Protein AF-A0A975LI86-F1 (afdb_monomer)

pLDDT: mean 74.34, std 19.23, range [26.17, 94.56]

Structure (mmCIF, N/CA/C/O backbone):
data_AF-A0A975LI86-F1
#
_entry.id   AF-A0A975LI86-F1
#
loop_
_atom_site.group_PDB
_atom_site.id
_atom_site.type_symbol
_atom_site.label_atom_id
_atom_site.label_alt_id
_atom_site.label_comp_id
_atom_site.label_asym_id
_atom_site.label_entity_id
_atom_site.label_seq_id
_atom_site.pdbx_PDB_ins_code
_atom_site.Cartn_x
_atom_site.Cartn_y
_atom_site.Cartn_z
_atom_site.occupancy
_atom_site.B_iso_or_equiv
_atom_site.auth_seq_id
_atom_site.auth_comp_id
_atom_site.auth_asym_id
_atom_site.auth_atom_id
_atom_site.pdbx_PDB_model_num
ATOM 1 N N . MET A 1 1 ? -1.146 20.689 -18.183 1.00 35.59 1 MET A N 1
ATOM 2 C CA . MET A 1 1 ? -0.868 19.310 -17.731 1.00 35.59 1 MET A CA 1
ATOM 3 C C . MET A 1 1 ? 0.588 19.269 -17.296 1.00 35.59 1 MET A C 1
ATOM 5 O O . MET A 1 1 ? 1.465 19.317 -18.145 1.00 35.59 1 MET A O 1
ATOM 9 N N . THR A 1 2 ? 0.847 19.334 -15.990 1.00 26.17 2 THR A N 1
ATOM 10 C CA . THR A 1 2 ? 2.203 19.514 -15.445 1.00 26.17 2 THR A CA 1
ATOM 11 C C . THR A 1 2 ? 2.692 18.187 -14.888 1.00 26.17 2 THR A C 1
ATOM 13 O O . THR A 1 2 ? 2.110 17.666 -13.943 1.00 26.17 2 THR A O 1
ATOM 16 N N . 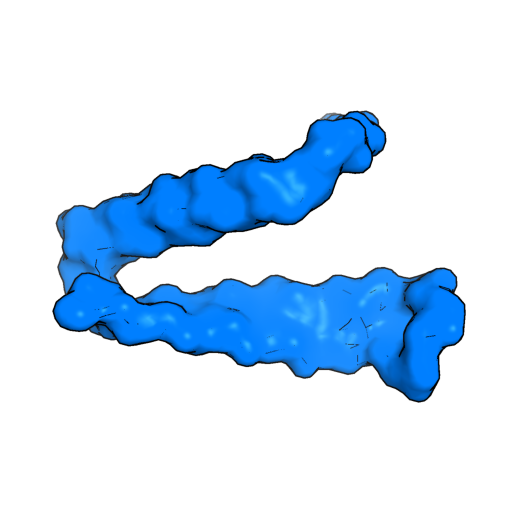ILE A 1 3 ? 3.747 17.632 -15.483 1.00 39.03 3 ILE A N 1
ATOM 17 C CA . ILE A 1 3 ? 4.391 16.407 -15.003 1.00 39.03 3 ILE A CA 1
ATOM 18 C C . ILE A 1 3 ? 5.587 16.826 -14.150 1.00 39.03 3 ILE A C 1
ATOM 20 O O . ILE A 1 3 ? 6.602 17.281 -14.674 1.00 39.03 3 ILE A O 1
ATOM 24 N N . ILE A 1 4 ? 5.466 16.681 -12.831 1.00 35.50 4 ILE A N 1
ATOM 25 C CA . ILE A 1 4 ? 6.571 16.893 -11.892 1.00 35.50 4 ILE A CA 1
ATOM 26 C C . ILE A 1 4 ? 7.324 15.565 -11.762 1.00 35.50 4 ILE A C 1
ATOM 28 O O . ILE A 1 4 ? 6.813 14.612 -11.180 1.00 35.50 4 ILE A O 1
ATOM 32 N N . LYS A 1 5 ? 8.543 15.490 -12.306 1.00 39.81 5 LYS A N 1
ATOM 33 C CA . LYS A 1 5 ? 9.467 14.368 -12.076 1.00 39.81 5 LYS A CA 1
ATOM 34 C C . LYS A 1 5 ? 10.403 14.745 -10.928 1.00 39.81 5 LYS A C 1
ATOM 36 O O . LYS A 1 5 ? 11.257 15.609 -11.102 1.00 39.81 5 LYS A O 1
ATOM 41 N N . LYS A 1 6 ? 10.238 14.124 -9.756 1.00 42.41 6 LYS A N 1
ATOM 42 C CA . LYS A 1 6 ? 11.144 14.305 -8.612 1.00 42.41 6 LYS A CA 1
ATOM 43 C C . LYS A 1 6 ? 12.056 13.085 -8.497 1.00 42.41 6 LYS A C 1
ATOM 45 O O . LYS A 1 6 ? 11.586 11.976 -8.277 1.00 42.41 6 LYS A O 1
ATOM 50 N N . GLN A 1 7 ? 13.350 13.313 -8.685 1.00 42.66 7 GLN A N 1
ATOM 51 C CA . GLN A 1 7 ? 14.416 12.330 -8.515 1.00 42.66 7 GLN A CA 1
ATOM 52 C C . GLN A 1 7 ? 14.574 12.026 -7.014 1.00 42.66 7 GLN A C 1
ATOM 54 O O . GLN A 1 7 ? 14.792 12.940 -6.217 1.00 42.66 7 GLN A O 1
ATOM 59 N N . LEU A 1 8 ? 14.362 10.767 -6.619 1.00 45.88 8 LEU A N 1
ATOM 60 C CA . LEU A 1 8 ? 14.239 10.339 -5.222 1.00 45.88 8 LEU A CA 1
ATOM 61 C C . LEU A 1 8 ? 15.600 9.905 -4.656 1.00 45.88 8 LEU A C 1
ATOM 63 O O . LEU A 1 8 ? 16.138 8.865 -5.017 1.00 45.88 8 LEU A O 1
ATOM 67 N N . TYR A 1 9 ? 16.140 10.689 -3.723 1.00 42.56 9 TYR A N 1
ATOM 68 C CA . TYR A 1 9 ? 17.219 10.256 -2.834 1.00 42.56 9 TYR A CA 1
ATOM 69 C C . TYR A 1 9 ? 16.595 9.608 -1.578 1.00 42.56 9 TYR A C 1
ATOM 71 O O . TYR A 1 9 ? 15.735 10.208 -0.938 1.00 42.56 9 TYR A O 1
ATOM 79 N N . SER A 1 10 ? 17.033 8.382 -1.243 1.00 44.78 10 SER A N 1
ATOM 80 C CA . SER A 1 10 ? 16.568 7.507 -0.139 1.00 44.78 10 SER A CA 1
ATOM 81 C C . SER A 1 10 ? 15.138 6.931 -0.278 1.00 44.78 10 SER A C 1
ATOM 83 O O . SER A 1 10 ? 14.276 7.102 0.586 1.00 44.78 10 SER A O 1
ATOM 85 N N . GLU A 1 11 ? 14.900 6.180 -1.356 1.00 53.50 11 GLU A N 1
ATOM 86 C CA . GLU A 1 11 ? 13.597 5.626 -1.774 1.00 53.50 11 GLU A CA 1
ATOM 87 C C . GLU A 1 11 ? 12.862 4.754 -0.734 1.00 53.50 11 GLU A C 1
ATOM 89 O O . GLU A 1 11 ? 11.632 4.748 -0.706 1.00 53.50 11 GLU A O 1
ATOM 94 N N . LYS A 1 12 ? 13.570 4.045 0.159 1.00 54.31 12 LYS A N 1
ATOM 95 C CA . LYS A 1 12 ? 12.916 3.126 1.113 1.00 54.31 12 LYS A CA 1
ATOM 96 C C . LYS A 1 12 ? 12.085 3.855 2.169 1.00 54.31 12 LYS A C 1
ATOM 98 O O . LYS A 1 12 ? 10.954 3.460 2.428 1.00 54.31 12 LYS A O 1
ATOM 103 N N . THR A 1 13 ? 12.619 4.915 2.771 1.00 59.88 13 THR A N 1
ATOM 104 C CA . THR A 1 13 ? 11.946 5.620 3.876 1.00 59.88 13 THR A CA 1
ATOM 105 C C . THR A 1 13 ? 10.685 6.344 3.401 1.00 59.88 13 THR A C 1
ATOM 107 O O . THR A 1 13 ? 9.666 6.311 4.084 1.00 59.88 13 THR A O 1
ATOM 110 N N . LEU A 1 14 ? 10.725 6.933 2.200 1.00 76.25 14 LEU A N 1
ATOM 111 C CA . LEU A 1 14 ? 9.587 7.647 1.614 1.00 76.25 14 LEU A CA 1
ATOM 112 C C . LEU A 1 14 ? 8.461 6.697 1.189 1.00 76.25 14 LEU A C 1
ATOM 114 O O . LEU A 1 14 ? 7.289 7.023 1.359 1.00 76.25 14 LEU A O 1
ATOM 118 N N . TRP A 1 15 ? 8.810 5.509 0.689 1.00 79.06 15 TRP A N 1
ATOM 119 C CA . TRP A 1 15 ? 7.836 4.481 0.325 1.00 79.06 15 TRP A CA 1
ATOM 120 C C . TRP A 1 15 ? 7.011 4.015 1.529 1.00 79.06 15 TRP A C 1
ATOM 122 O O . TRP A 1 15 ? 5.784 4.023 1.470 1.00 79.06 15 TRP A O 1
ATOM 132 N N . TYR A 1 16 ? 7.663 3.677 2.647 1.00 83.31 16 TYR A N 1
ATOM 133 C CA . TYR A 1 16 ? 6.948 3.236 3.850 1.00 83.31 16 TYR A CA 1
ATOM 134 C C . TYR A 1 16 ? 6.107 4.350 4.481 1.00 83.31 16 TYR A C 1
ATOM 136 O O . TYR A 1 16 ? 4.988 4.094 4.918 1.00 83.31 16 TYR A O 1
ATOM 144 N N . GLN A 1 17 ? 6.607 5.590 4.493 1.00 87.50 17 GLN A N 1
ATOM 145 C CA . GLN A 1 17 ? 5.830 6.742 4.964 1.00 87.50 17 GLN A CA 1
ATOM 146 C C . GLN A 1 17 ? 4.569 6.955 4.124 1.00 87.50 17 GLN A C 1
ATOM 148 O O . GLN A 1 17 ? 3.495 7.186 4.677 1.00 87.50 17 GLN A O 1
ATOM 153 N N . TRP A 1 18 ? 4.690 6.838 2.800 1.00 88.50 18 TRP A N 1
ATOM 154 C CA . TRP A 1 18 ? 3.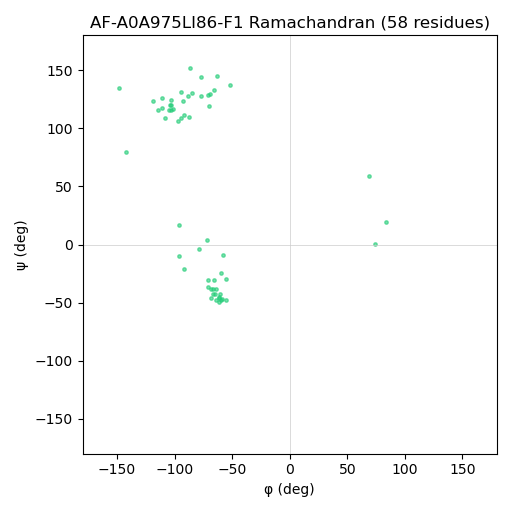548 6.936 1.902 1.00 88.50 18 TRP A CA 1
ATOM 155 C C . TRP A 1 18 ? 2.544 5.802 2.130 1.00 88.50 18 TRP A C 1
ATOM 157 O O . TRP A 1 18 ? 1.365 6.102 2.299 1.00 88.50 18 TRP A O 1
ATOM 167 N N . ILE A 1 19 ? 2.994 4.539 2.222 1.00 90.12 19 ILE A N 1
ATOM 168 C CA . ILE A 1 19 ? 2.113 3.392 2.517 1.00 90.12 19 ILE A CA 1
ATOM 169 C C . ILE A 1 19 ? 1.333 3.620 3.812 1.00 90.12 19 ILE A C 1
ATOM 171 O O . ILE A 1 19 ? 0.121 3.411 3.834 1.00 90.12 19 ILE A O 1
ATOM 175 N N . ASN A 1 20 ? 2.012 4.038 4.882 1.00 91.81 20 ASN A N 1
ATOM 176 C CA . ASN A 1 20 ? 1.363 4.258 6.173 1.00 91.81 20 ASN A CA 1
ATOM 177 C C . ASN A 1 20 ? 0.290 5.342 6.057 1.00 91.81 20 ASN A C 1
ATOM 179 O O . ASN A 1 20 ? -0.847 5.122 6.456 1.00 91.81 20 ASN A O 1
ATOM 183 N N . HIS A 1 21 ? 0.620 6.461 5.407 1.00 93.00 21 HIS A N 1
ATOM 184 C CA . HIS A 1 21 ? -0.325 7.551 5.207 1.00 93.00 21 HIS A CA 1
ATOM 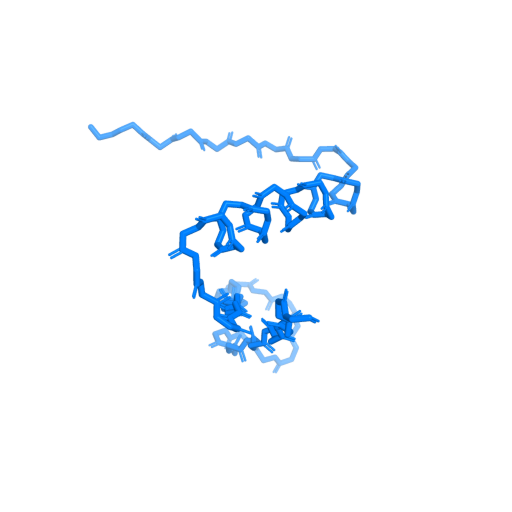185 C C . HIS A 1 21 ? -1.583 7.114 4.440 1.00 93.00 21 HIS A C 1
ATOM 187 O O . HIS A 1 21 ? -2.696 7.404 4.874 1.00 93.00 21 HIS A O 1
ATOM 193 N N . VAL A 1 22 ? -1.435 6.387 3.324 1.00 91.62 22 VAL A N 1
ATOM 194 C CA . VAL A 1 22 ? -2.604 5.915 2.558 1.00 91.62 22 VAL A CA 1
ATOM 195 C C . VAL A 1 22 ? -3.380 4.816 3.283 1.00 91.62 22 VAL A C 1
ATOM 197 O O . VAL A 1 22 ? -4.597 4.737 3.135 1.00 91.62 22 VAL A O 1
ATOM 200 N N . SER A 1 23 ? -2.705 4.000 4.095 1.00 93.44 23 SER A N 1
ATOM 201 C CA . SER A 1 23 ? -3.352 2.982 4.930 1.00 93.44 23 SER A CA 1
ATOM 202 C C . SER A 1 23 ? -4.215 3.628 6.012 1.00 93.44 23 SER A C 1
ATOM 204 O O . SER A 1 23 ? -5.341 3.189 6.222 1.00 93.44 23 SER A O 1
ATOM 206 N N . ASP A 1 24 ? -3.725 4.691 6.653 1.00 94.56 24 ASP A N 1
ATOM 207 C CA . ASP A 1 24 ? -4.472 5.436 7.672 1.00 94.56 24 ASP A CA 1
ATOM 208 C C . ASP A 1 24 ? -5.703 6.124 7.075 1.00 94.56 24 ASP A C 1
ATOM 210 O O . ASP A 1 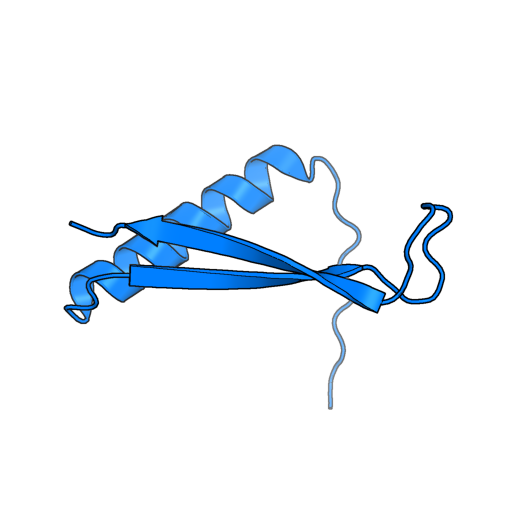24 ? -6.792 6.051 7.644 1.00 94.56 24 ASP A O 1
ATOM 214 N N . LEU A 1 25 ? -5.564 6.739 5.894 1.00 94.19 25 LEU A N 1
ATOM 215 C CA . LEU A 1 25 ? -6.704 7.301 5.165 1.00 94.19 25 LEU A CA 1
ATOM 216 C C . LEU A 1 25 ? -7.742 6.219 4.844 1.00 94.19 25 LEU A C 1
ATOM 218 O O . LEU A 1 25 ? -8.919 6.399 5.136 1.00 94.19 25 LEU A O 1
ATOM 222 N N . ALA A 1 26 ? -7.310 5.075 4.309 1.00 92.00 26 ALA A N 1
ATOM 223 C CA . ALA A 1 26 ? -8.221 3.989 3.964 1.00 92.00 26 ALA A CA 1
ATOM 224 C C . ALA A 1 26 ? -8.928 3.395 5.201 1.00 92.00 26 ALA A C 1
ATOM 226 O O . ALA A 1 26 ? -10.121 3.102 5.147 1.00 92.00 26 ALA A O 1
ATOM 227 N N . LYS A 1 27 ? -8.227 3.275 6.335 1.00 93.12 27 LYS A N 1
ATOM 228 C CA . LYS A 1 27 ? -8.823 2.863 7.617 1.00 93.12 27 LYS A CA 1
ATOM 229 C C . LYS A 1 27 ? -9.888 3.843 8.096 1.00 93.12 27 LYS A C 1
ATOM 231 O O . LYS A 1 27 ? -10.962 3.414 8.505 1.00 93.12 27 LYS A O 1
ATOM 236 N N . ASN A 1 28 ? -9.602 5.142 8.029 1.00 94.56 28 ASN A N 1
ATOM 237 C CA . ASN A 1 28 ? -10.528 6.186 8.476 1.00 94.56 28 ASN A CA 1
ATOM 238 C C . ASN A 1 28 ? -11.802 6.253 7.619 1.00 94.56 28 ASN A C 1
ATOM 240 O O . ASN A 1 28 ? -12.866 6.573 8.138 1.00 94.56 28 ASN A O 1
ATOM 244 N N . GLU A 1 29 ? -11.707 5.900 6.338 1.00 93.56 29 GLU A N 1
ATOM 245 C CA . GLU A 1 29 ? -12.853 5.761 5.427 1.00 93.56 29 GLU A CA 1
ATOM 246 C C . GLU A 1 29 ? -13.623 4.434 5.619 1.00 93.56 29 GLU A C 1
ATOM 248 O O . GLU A 1 29 ? -14.652 4.210 4.983 1.00 93.56 29 GLU A O 1
ATOM 253 N N . GLY A 1 30 ? -13.153 3.541 6.500 1.00 94.12 30 GLY A N 1
ATOM 254 C CA . GLY A 1 30 ? -13.816 2.274 6.818 1.00 94.12 30 GLY A CA 1
ATOM 255 C C . GLY A 1 30 ? -13.515 1.129 5.847 1.00 94.12 30 GLY A C 1
ATOM 256 O O . GLY A 1 30 ? -14.274 0.161 5.799 1.00 94.12 30 GLY A O 1
ATOM 257 N N . PHE A 1 31 ? -12.432 1.209 5.067 1.00 93.88 31 PHE A N 1
ATOM 258 C CA . PHE A 1 31 ? -12.011 0.104 4.206 1.00 93.88 31 PHE A CA 1
ATOM 259 C C . PHE A 1 31 ? -11.308 -1.005 4.999 1.00 93.88 31 PHE A C 1
ATOM 261 O O . PHE A 1 31 ? -10.515 -0.755 5.903 1.00 93.88 31 PHE A O 1
ATOM 268 N N . ASP A 1 32 ? -11.535 -2.251 4.583 1.00 93.44 32 ASP A N 1
ATOM 269 C CA . ASP A 1 32 ? -10.956 -3.440 5.220 1.00 93.44 32 ASP A CA 1
ATOM 270 C C . ASP A 1 32 ? -9.626 -3.884 4.600 1.00 93.44 32 ASP A C 1
ATOM 272 O O . ASP A 1 32 ? -8.857 -4.643 5.191 1.00 93.44 32 ASP A O 1
ATOM 276 N N . THR A 1 33 ? -9.358 -3.475 3.362 1.00 93.12 33 THR A N 1
ATOM 277 C CA . THR A 1 33 ? -8.200 -3.939 2.595 1.00 93.12 33 THR A CA 1
ATOM 278 C C . THR A 1 33 ? -7.714 -2.845 1.659 1.00 93.12 33 THR A C 1
ATOM 280 O O . THR A 1 33 ? -8.505 -2.236 0.941 1.00 93.12 33 THR A 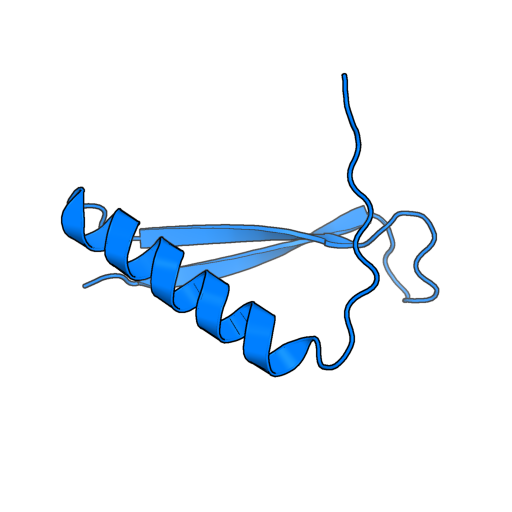O 1
ATOM 283 N N . LEU A 1 34 ? -6.399 -2.639 1.635 1.00 90.69 34 LEU A N 1
ATOM 284 C CA . LEU A 1 34 ? -5.714 -1.765 0.690 1.00 90.69 34 LEU A CA 1
ATOM 285 C C . LEU A 1 34 ? -4.882 -2.619 -0.270 1.00 90.69 34 LEU A C 1
ATOM 287 O O . LEU A 1 34 ? -4.062 -3.426 0.162 1.00 90.69 34 LEU A O 1
ATOM 291 N N . ILE A 1 35 ? -5.080 -2.431 -1.576 1.00 90.81 35 ILE A N 1
ATOM 292 C CA . ILE A 1 35 ? -4.309 -3.107 -2.626 1.00 90.81 35 ILE A CA 1
ATOM 293 C C . ILE A 1 35 ? -3.507 -2.051 -3.383 1.00 90.81 35 ILE A C 1
ATOM 295 O O . ILE A 1 35 ? -4.080 -1.185 -4.044 1.00 90.81 35 ILE A O 1
ATOM 299 N N . ILE A 1 36 ? -2.181 -2.129 -3.303 1.00 87.50 36 ILE A N 1
ATOM 300 C CA . ILE A 1 36 ? -1.260 -1.229 -4.000 1.00 87.50 36 ILE A CA 1
ATOM 301 C C . ILE A 1 36 ? -0.666 -1.980 -5.187 1.00 87.50 36 ILE A C 1
ATOM 303 O O . ILE A 1 36 ? -0.002 -2.997 -5.008 1.00 87.50 36 ILE A O 1
ATOM 307 N N . LYS A 1 37 ? -0.891 -1.470 -6.399 1.00 85.56 37 LYS A N 1
ATOM 308 C CA . LYS A 1 37 ? -0.391 -2.080 -7.635 1.00 85.56 37 LYS A CA 1
ATOM 309 C C . LYS A 1 37 ? 0.834 -1.329 -8.134 1.00 85.56 37 LYS A C 1
ATOM 311 O O . LYS A 1 37 ? 0.744 -0.150 -8.470 1.00 85.56 37 LYS A O 1
ATOM 316 N N . GLY A 1 38 ? 1.975 -2.006 -8.175 1.00 81.44 38 GLY A N 1
ATOM 317 C CA . GLY A 1 38 ? 3.199 -1.497 -8.781 1.00 81.44 38 GLY A CA 1
ATOM 318 C C . GLY A 1 38 ? 3.424 -2.141 -10.140 1.00 81.44 38 GLY A C 1
ATOM 319 O O . GLY A 1 38 ? 3.585 -3.353 -10.221 1.00 81.44 38 GLY A O 1
ATOM 320 N N . GLU A 1 39 ? 3.477 -1.352 -11.207 1.00 79.75 39 GLU A N 1
ATOM 321 C CA . GLU A 1 39 ? 3.901 -1.842 -12.518 1.00 79.75 39 GLU A CA 1
ATOM 322 C C . GLU A 1 39 ? 5.394 -1.575 -1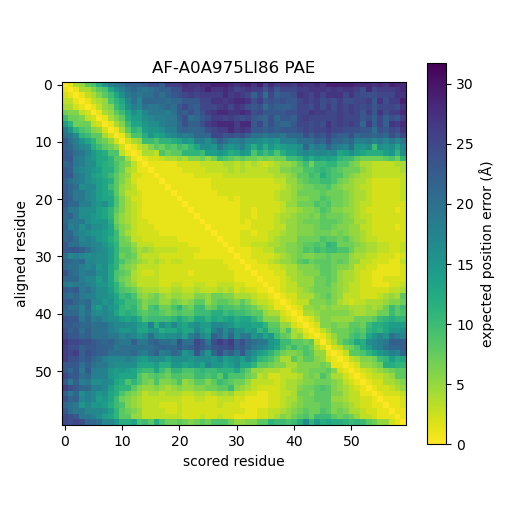2.712 1.00 79.75 39 GLU A C 1
ATOM 324 O O . GLU A 1 39 ? 5.890 -0.468 -12.477 1.00 79.75 39 GLU A O 1
ATOM 329 N N . ARG A 1 40 ? 6.136 -2.597 -13.143 1.00 73.00 40 ARG A N 1
ATOM 330 C CA . ARG A 1 40 ? 7.540 -2.415 -13.517 1.00 73.00 40 ARG A CA 1
ATOM 331 C C . ARG A 1 40 ? 7.632 -1.604 -14.800 1.00 73.00 40 ARG A C 1
ATOM 333 O O . ARG A 1 40 ? 7.035 -1.973 -15.806 1.00 73.00 40 ARG A O 1
ATOM 340 N N . ALA A 1 41 ? 8.461 -0.562 -14.782 1.00 74.88 41 ALA A N 1
ATOM 341 C CA . ALA A 1 41 ? 8.723 0.245 -15.966 1.00 74.88 41 ALA A CA 1
ATOM 342 C C . ALA A 1 41 ? 9.127 -0.637 -17.162 1.00 74.88 41 ALA A C 1
ATOM 344 O O . ALA A 1 41 ? 9.924 -1.568 -17.021 1.00 74.88 41 ALA A O 1
ATOM 345 N N . LEU A 1 42 ? 8.590 -0.324 -18.343 1.00 68.19 42 LEU A N 1
ATOM 346 C CA . LEU A 1 42 ? 8.793 -1.105 -19.571 1.00 68.19 42 LEU A CA 1
ATOM 347 C C . LEU A 1 42 ? 10.268 -1.202 -19.993 1.00 68.19 42 LEU A C 1
ATOM 349 O O . LEU A 1 42 ? 10.662 -2.145 -20.665 1.00 68.19 42 LEU A O 1
ATOM 353 N N . ASN A 1 43 ? 11.091 -0.242 -19.575 1.00 72.88 43 ASN A N 1
ATOM 354 C CA . ASN A 1 43 ? 12.531 -0.203 -19.814 1.00 72.88 43 ASN A CA 1
ATOM 355 C C . ASN A 1 43 ? 13.360 -0.753 -18.636 1.00 72.88 43 ASN A C 1
ATOM 357 O O . ASN A 1 43 ? 14.554 -0.469 -18.541 1.00 72.88 43 ASN A O 1
ATOM 361 N N . SER A 1 44 ? 12.744 -1.490 -17.708 1.00 66.94 44 SER A N 1
ATOM 362 C CA . SER A 1 44 ? 13.459 -2.109 -16.594 1.00 66.94 44 SER A CA 1
ATOM 363 C C . SER A 1 44 ? 14.424 -3.180 -17.107 1.00 66.94 44 SER A C 1
ATOM 365 O O . SER A 1 44 ? 14.036 -4.055 -17.872 1.00 66.94 44 SER A O 1
ATOM 367 N N . SER A 1 45 ? 15.669 -3.162 -16.626 1.00 67.38 45 SER A N 1
ATOM 368 C CA . SER A 1 45 ? 16.674 -4.206 -16.888 1.00 67.38 45 SER A CA 1
ATOM 369 C C . SER A 1 45 ? 16.393 -5.530 -16.160 1.00 67.38 45 SER A C 1
ATOM 371 O O . SER A 1 45 ? 17.206 -6.451 -16.197 1.00 67.38 45 SER A O 1
ATOM 373 N N . SER A 1 46 ? 15.262 -5.632 -15.458 1.00 60.84 46 SER A N 1
ATOM 374 C CA . SER A 1 46 ? 14.847 -6.836 -14.748 1.00 60.84 46 SER A CA 1
ATOM 375 C C . SER A 1 46 ? 14.072 -7.786 -15.662 1.00 60.84 46 SER A C 1
ATOM 377 O O . SER A 1 46 ? 13.388 -7.344 -16.576 1.00 60.84 46 SER A O 1
ATOM 379 N N . ALA A 1 47 ? 14.130 -9.087 -15.367 1.00 58.44 47 ALA A N 1
ATOM 380 C CA . ALA A 1 47 ? 13.668 -10.177 -16.229 1.00 58.44 47 ALA A CA 1
ATOM 381 C C . ALA A 1 47 ? 12.186 -10.142 -16.665 1.00 58.44 47 ALA A C 1
ATOM 383 O O . ALA A 1 47 ? 11.834 -10.920 -17.537 1.00 58.44 47 ALA A O 1
ATOM 384 N N . ASN A 1 48 ? 11.336 -9.261 -16.114 1.00 61.09 48 ASN A N 1
ATOM 385 C CA . ASN A 1 48 ? 9.915 -9.147 -16.475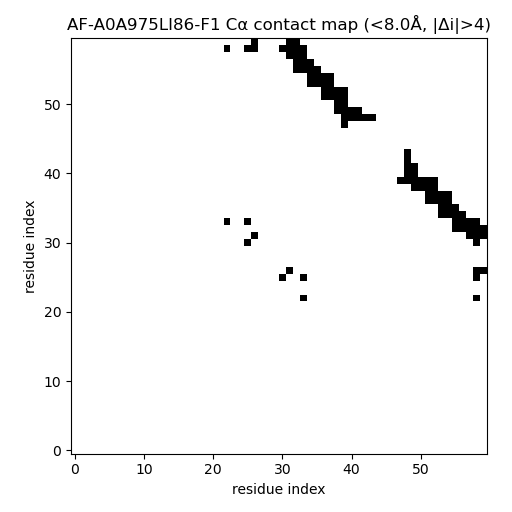 1.00 61.09 48 ASN A CA 1
ATOM 386 C C . ASN A 1 48 ? 9.425 -7.674 -16.487 1.00 61.09 48 ASN A C 1
ATOM 388 O O . ASN A 1 48 ? 8.816 -7.218 -15.510 1.00 61.09 48 ASN A O 1
ATOM 392 N N . PRO A 1 49 ? 9.704 -6.895 -17.547 1.00 66.56 49 PRO A N 1
ATOM 393 C CA . PRO A 1 49 ? 9.130 -5.559 -17.747 1.00 66.56 49 PRO A CA 1
ATOM 394 C C . PRO A 1 49 ? 7.601 -5.618 -17.912 1.00 66.56 49 PRO A C 1
ATOM 396 O O . PRO A 1 49 ? 7.084 -6.584 -18.467 1.00 66.56 49 PRO A O 1
ATOM 399 N N . GLY A 1 50 ? 6.865 -4.616 -17.4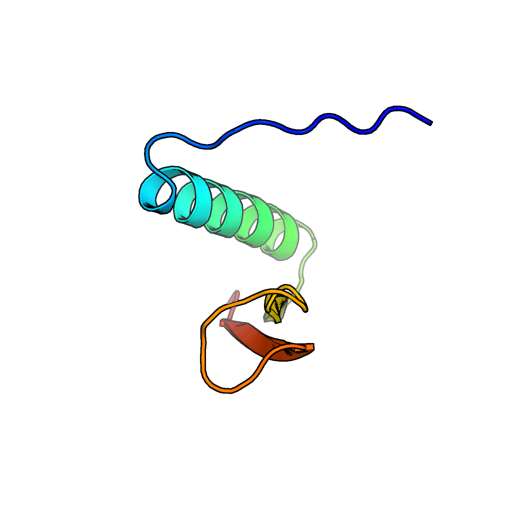14 1.00 66.19 50 GLY A N 1
ATOM 400 C CA . GLY A 1 50 ? 5.391 -4.594 -17.466 1.00 66.19 50 GLY A CA 1
ATOM 401 C C . GLY A 1 50 ? 4.694 -5.551 -16.488 1.00 66.19 50 GLY A C 1
ATOM 402 O O . GLY A 1 50 ? 3.469 -5.616 -16.443 1.0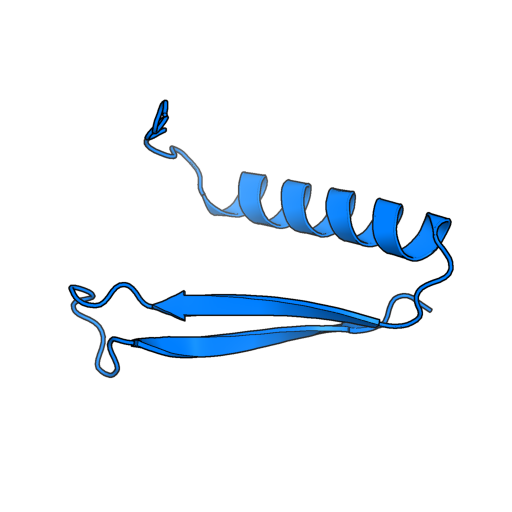0 66.19 50 GLY A O 1
ATOM 403 N N . HIS A 1 51 ? 5.448 -6.298 -15.675 1.00 75.69 51 HIS A N 1
ATOM 404 C CA . HIS A 1 51 ? 4.857 -7.153 -14.652 1.00 75.69 51 HIS A CA 1
ATOM 405 C C . HIS A 1 51 ? 4.264 -6.310 -13.519 1.00 75.69 51 HIS A C 1
ATOM 407 O O . HIS A 1 51 ? 4.953 -5.468 -12.928 1.00 75.69 51 HIS A O 1
ATOM 413 N N . VAL A 1 52 ? 3.002 -6.587 -13.195 1.00 77.56 52 VAL A N 1
ATOM 414 C CA . VAL A 1 52 ? 2.276 -5.971 -12.084 1.00 77.56 52 VAL A CA 1
ATOM 415 C C . VAL A 1 52 ? 2.580 -6.737 -10.800 1.00 77.56 52 VAL A C 1
ATOM 417 O O . VAL A 1 52 ? 2.517 -7.964 -10.756 1.00 77.56 52 VAL A O 1
ATOM 420 N N . ILE A 1 53 ? 2.953 -6.013 -9.754 1.00 78.50 53 ILE A N 1
ATOM 421 C CA . ILE A 1 53 ? 3.137 -6.532 -8.403 1.00 78.50 53 ILE A CA 1
ATOM 422 C C . ILE A 1 53 ? 2.024 -5.946 -7.544 1.00 78.50 53 ILE A C 1
ATOM 424 O O . ILE A 1 53 ? 1.965 -4.731 -7.355 1.00 78.50 53 ILE A O 1
ATOM 428 N N . ASP A 1 54 ? 1.176 -6.816 -7.007 1.00 83.06 54 ASP A N 1
ATOM 429 C CA . ASP A 1 54 ? 0.127 -6.433 -6.069 1.00 83.06 54 ASP A CA 1
ATOM 430 C C . ASP A 1 54 ? 0.652 -6.567 -4.632 1.00 83.06 54 ASP A C 1
ATOM 432 O O . ASP A 1 54 ? 1.112 -7.629 -4.211 1.00 83.06 54 ASP A O 1
ATOM 436 N N . TYR A 1 55 ? 0.584 -5.476 -3.872 1.00 84.06 55 TYR A N 1
ATOM 437 C CA . TYR A 1 55 ? 0.890 -5.428 -2.447 1.00 84.06 55 TYR A CA 1
ATOM 438 C C . TYR A 1 55 ? -0.415 -5.256 -1.668 1.00 84.06 55 TYR A C 1
ATOM 440 O O . TYR A 1 55 ? -1.055 -4.206 -1.732 1.00 84.06 55 TYR A O 1
ATOM 448 N N . ILE A 1 56 ? -0.831 -6.314 -0.974 1.00 89.38 56 ILE A N 1
ATOM 449 C CA . ILE A 1 56 ? -2.125 -6.395 -0.288 1.00 89.38 56 ILE A CA 1
ATOM 450 C C . ILE A 1 56 ? -1.903 -6.181 1.209 1.00 89.38 56 ILE A C 1
ATOM 452 O O . ILE A 1 56 ? -1.121 -6.898 1.833 1.00 89.38 56 ILE A O 1
ATOM 456 N N . ILE A 1 57 ? -2.604 -5.208 1.783 1.00 88.44 57 ILE A N 1
ATOM 457 C CA . ILE A 1 57 ? -2.523 -4.834 3.195 1.00 88.44 57 ILE A CA 1
ATOM 458 C C . ILE A 1 57 ? -3.901 -5.031 3.821 1.00 88.44 57 ILE A C 1
ATOM 460 O O . ILE A 1 57 ? -4.886 -4.445 3.369 1.00 88.44 57 ILE A O 1
ATOM 464 N N . ASN A 1 58 ? -3.964 -5.839 4.880 1.00 89.50 58 ASN A N 1
ATOM 465 C CA . ASN A 1 58 ? -5.142 -5.912 5.737 1.00 89.50 58 ASN A CA 1
ATOM 466 C C . ASN A 1 58 ? -5.161 -4.687 6.659 1.00 89.50 58 ASN A C 1
ATOM 468 O O . ASN A 1 58 ? -4.154 -4.375 7.299 1.00 89.50 58 ASN A O 1
ATOM 472 N N . LEU A 1 59 ? -6.283 -3.973 6.680 1.00 87.62 59 LEU A N 1
ATOM 473 C CA . LEU A 1 59 ? -6.429 -2.733 7.436 1.00 87.62 59 LEU A CA 1
ATOM 474 C C . LEU A 1 59 ? -7.075 -2.934 8.818 1.00 87.62 59 LEU A C 1
ATOM 476 O O . LEU A 1 59 ? -7.032 -2.000 9.624 1.00 87.62 59 LEU A O 1
ATOM 480 N N . ARG A 1 60 ? -7.611 -4.130 9.092 1.00 81.06 60 ARG A N 1
ATOM 481 C CA . ARG A 1 60 ? -8.197 -4.517 10.384 1.00 81.06 60 ARG A CA 1
ATOM 482 C C . ARG A 1 60 ? -7.147 -4.861 11.435 1.00 81.06 60 ARG A C 1
ATOM 484 O O . ARG A 1 60 ? -6.095 -5.432 11.066 1.00 81.06 60 ARG A O 1
#

Mean predicted aligned error: 10.21 Å

Sequence (60 aa):
MTIIKKQLYSEKTLWYQWINHVSDLAKNEGFDTLIIKGERALNSSSANPGHVIDYIINLR

Solvent-accessible surface area (backbone atoms only — not comparable to full-atom values): 3902 Å² total; per-residue (Å²): 138,85,85,86,86,78,87,76,83,67,60,68,65,57,50,54,54,50,52,52,53,56,50,53,54,40,39,75,74,68,44,63,65,48,76,47,76,46,67,38,55,76,83,46,94,54,102,59,49,60,44,73,45,80,47,78,42,77,56,119

Radius of gyration: 14.36 Å; Cα contacts (8 Å, |Δi|>4): 52; chains: 1; bounding box: 31×30×30 Å

Nearest PDB structures (foldseek):
  6nn5-assembly1_B  TM=4.746E-01  e=4.272E+00  Homo sapiens
  6nn5-assembly1_A  TM=4.803E-01  e=7.406E+00  Homo sapiens
  5ms5-assembly2_B  TM=3.867E-01  e=5.251E+00  Legionella pneumophila
  8t2l-assembly2_B  TM=3.682E-01  e=7.406E+00  Homo sapiens

Foldseek 3Di:
DDDDDDDDDPPPVVVVVVVVVVLVVCVVVPHQKDKDWDAADQPDPDPDHRDIDIDIDGSD

Secondary structure (DSSP, 8-state):
--------SSHHHHHHHHHHHHHHHHHHTT-SEEEEEEEPPTT-SSS-TT-EEEEEEE--